Protein AF-Q3LVJ8-F1 (afdb_monomer)

InterPro domains:
  IPR016965 Phosphatase PHOSPHO-type [PF06888] (1-96)
  IPR016965 Phosphatase PHOSPHO-type [PTHR20889] (1-97)
  IPR023214 HAD superfamily [G3DSA:3.40.50.1000] (2-97)

Nearest PDB structures (foldseek):
  6ec3-assembly3_C  TM=4.931E-01  e=9.494E-02  Micromonospora carbonacea
  7ueh-assembly3_C  TM=5.482E-01  e=6.265E-01  Zymomonas mobilis
  5dp1-assembly1_A  TM=6.112E-01  e=2.456E+00  Moorena producens 3L
  8g7w-assembly2_B  TM=4.490E-01  e=2.157E+00  Micromonospora chalcea subsp. izumensis
  3slk-assembly2_B  TM=5.543E-01  e=9.024E+00  Saccharopolyspora spinosa

Foldseek 3Di:
DDPPWFDQPAQPPPDPQAGSGDQVLVVLVVVVVVVVVVPDDEEEDEDQASSSLNNQLNHALRYEYEYAPPGNNNVVCVVPVVSGNYHYHYDHDPPDD

Mean predicted aligned error: 4.73 Å

Structure (mmCIF, N/CA/C/O backbone):
data_AF-Q3LVJ8-F1
#
_entry.id   AF-Q3LVJ8-F1
#
loop_
_atom_site.group_PDB
_atom_site.id
_atom_site.type_symbol
_atom_site.label_atom_id
_atom_site.label_alt_id
_atom_site.label_comp_id
_atom_site.label_asym_id
_atom_site.label_entity_id
_atom_site.label_seq_id
_atom_site.pdbx_PDB_ins_code
_atom_site.Cartn_x
_atom_site.Cartn_y
_atom_site.Cartn_z
_atom_site.occupancy
_atom_site.B_iso_or_equiv
_atom_site.auth_seq_id
_atom_site.auth_comp_id
_atom_site.auth_asym_id
_atom_site.auth_atom_id
_atom_site.pdbx_PDB_model_num
ATOM 1 N N . ARG A 1 1 ? 12.056 25.507 6.594 1.00 70.75 1 ARG A N 1
ATOM 2 C CA . ARG A 1 1 ? 12.583 24.119 6.652 1.00 70.75 1 ARG A CA 1
ATOM 3 C C . ARG A 1 1 ? 11.398 23.188 6.864 1.00 70.75 1 ARG A C 1
ATOM 5 O O . ARG A 1 1 ? 10.660 23.432 7.807 1.00 70.75 1 ARG A O 1
ATOM 12 N N . ILE A 1 2 ? 11.175 22.201 5.993 1.00 70.25 2 ILE A N 1
ATOM 13 C CA . ILE A 1 2 ? 10.087 21.225 6.169 1.00 70.25 2 ILE A CA 1
ATOM 14 C C . ILE A 1 2 ? 10.527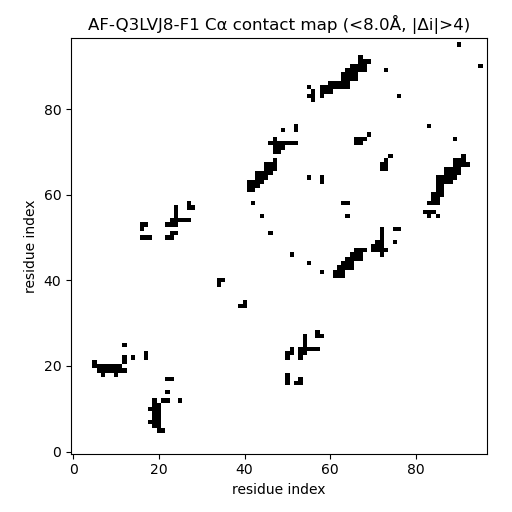 20.241 7.256 1.00 70.25 2 ILE A C 1
ATOM 16 O O . ILE A 1 2 ? 11.628 19.697 7.184 1.00 70.25 2 ILE A 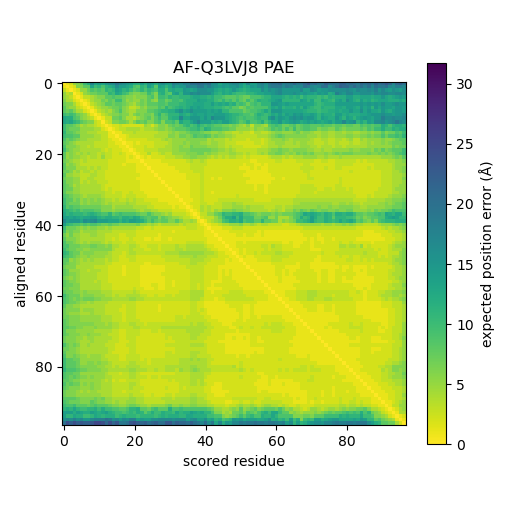O 1
ATOM 20 N N . LEU A 1 3 ? 9.714 20.089 8.298 1.00 72.06 3 LEU A N 1
ATOM 21 C CA . LEU A 1 3 ? 9.952 19.163 9.400 1.00 72.06 3 LEU A CA 1
ATOM 22 C C . LEU A 1 3 ? 8.666 18.388 9.701 1.00 72.06 3 LEU A C 1
ATOM 24 O O . LEU A 1 3 ? 7.594 18.991 9.646 1.00 72.06 3 LEU A O 1
ATOM 28 N N . PRO A 1 4 ? 8.768 17.095 10.055 1.00 72.25 4 PRO A N 1
ATOM 29 C CA . PRO A 1 4 ? 10.000 16.304 10.191 1.00 72.25 4 PRO A CA 1
ATOM 30 C C . PRO A 1 4 ? 10.625 15.910 8.833 1.00 72.25 4 PRO A C 1
ATOM 32 O O . PRO A 1 4 ? 9.913 15.598 7.885 1.00 72.25 4 PRO A O 1
ATOM 35 N N . TYR A 1 5 ? 11.961 15.934 8.745 1.00 72.06 5 TYR A N 1
ATOM 36 C CA . TYR A 1 5 ? 12.742 15.430 7.605 1.00 72.06 5 TYR A CA 1
ATOM 37 C C . TYR A 1 5 ? 13.488 14.174 8.051 1.00 72.06 5 TYR A C 1
ATOM 39 O O . TYR A 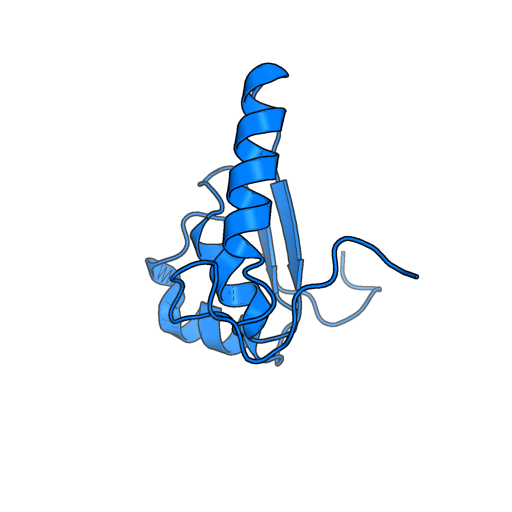1 5 ? 14.165 14.199 9.080 1.00 72.06 5 TYR A O 1
ATOM 47 N N . HIS A 1 6 ? 13.363 13.104 7.276 1.00 74.44 6 HIS A N 1
ATOM 48 C CA . HIS A 1 6 ? 14.111 11.867 7.460 1.00 74.44 6 HIS A CA 1
ATOM 49 C C . HIS A 1 6 ? 15.072 11.724 6.284 1.00 74.44 6 HIS A C 1
ATOM 51 O O . HIS A 1 6 ? 14.640 11.797 5.132 1.00 74.44 6 HIS A O 1
ATOM 57 N N . ASP A 1 7 ? 16.367 11.582 6.566 1.00 77.56 7 ASP A N 1
ATOM 58 C CA . ASP A 1 7 ? 17.358 11.384 5.512 1.00 77.56 7 ASP A CA 1
ATOM 59 C C . ASP A 1 7 ? 17.238 9.983 4.880 1.00 77.56 7 ASP A C 1
ATOM 61 O O . ASP A 1 7 ? 16.590 9.080 5.410 1.00 77.56 7 ASP A O 1
ATOM 65 N N . PHE A 1 8 ? 17.860 9.807 3.715 1.00 77.44 8 PHE A N 1
ATOM 66 C CA . PHE A 1 8 ? 17.800 8.563 2.942 1.00 77.44 8 PHE A CA 1
ATOM 67 C C . PHE A 1 8 ? 18.790 7.483 3.399 1.00 77.44 8 PHE A C 1
ATOM 69 O O . PHE A 1 8 ? 18.803 6.398 2.822 1.00 77.44 8 PHE A O 1
ATOM 76 N N . HIS A 1 9 ? 19.612 7.749 4.413 1.00 79.56 9 HIS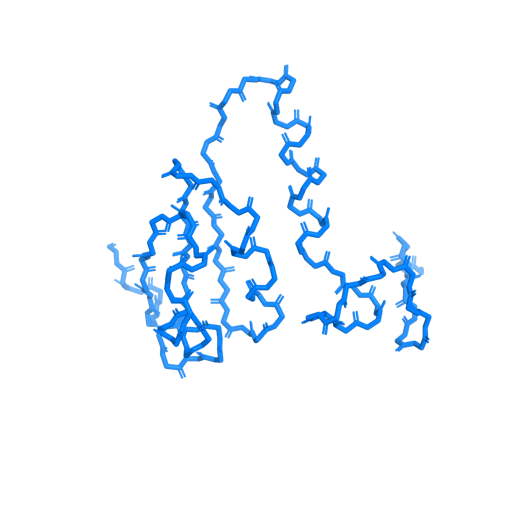 A N 1
ATOM 77 C CA . HIS A 1 9 ? 20.674 6.845 4.865 1.00 79.56 9 HIS A CA 1
ATOM 78 C C . HIS A 1 9 ? 20.382 6.224 6.236 1.00 79.56 9 HIS A C 1
ATOM 80 O O . HIS A 1 9 ? 20.934 5.178 6.576 1.00 79.56 9 HIS A O 1
ATOM 86 N N . THR A 1 10 ? 19.493 6.827 7.019 1.00 77.50 10 THR A N 1
ATOM 87 C CA . THR A 1 10 ? 19.134 6.381 8.360 1.00 77.50 10 THR A CA 1
ATOM 88 C C . THR A 1 10 ? 17.927 5.456 8.317 1.00 77.50 10 THR A C 1
ATOM 90 O O . THR A 1 10 ? 16.779 5.858 8.144 1.00 77.50 10 THR A O 1
ATOM 93 N N . PHE A 1 11 ? 18.182 4.167 8.519 1.00 74.75 11 PHE A N 1
ATOM 94 C CA . PHE A 1 11 ? 17.139 3.148 8.545 1.00 74.75 11 PHE A CA 1
ATOM 95 C C . PHE A 1 11 ? 16.454 3.086 9.916 1.00 74.75 11 PHE A C 1
ATOM 97 O O . PHE A 1 11 ? 16.731 2.226 10.748 1.00 74.75 11 PHE A O 1
ATOM 104 N N . SER A 1 12 ? 15.563 4.040 10.175 1.00 77.50 12 SER A N 1
ATOM 105 C CA . SER A 1 12 ? 14.990 4.258 11.513 1.00 77.50 12 SER A CA 1
ATOM 106 C C . SER A 1 12 ? 13.802 3.352 11.871 1.00 77.50 12 SER A C 1
ATOM 108 O O . SER A 1 12 ? 13.422 3.273 13.038 1.00 77.50 12 SER A O 1
ATOM 110 N N . HIS A 1 13 ? 13.192 2.670 10.895 1.00 82.06 13 HIS A N 1
ATOM 111 C CA . HIS A 1 13 ? 11.895 2.002 11.083 1.00 82.06 13 HIS A CA 1
ATOM 112 C C . HIS A 1 13 ? 11.915 0.467 10.957 1.00 82.06 13 HIS A C 1
ATOM 114 O O . HIS A 1 13 ? 10.863 -0.156 11.109 1.00 82.06 13 HIS A O 1
ATOM 120 N N . GLY A 1 14 ? 13.057 -0.153 10.632 1.00 83.25 14 GLY A N 1
ATOM 121 C CA . GLY A 1 14 ? 13.211 -1.618 10.642 1.00 83.25 14 GLY A CA 1
ATOM 122 C C . GLY A 1 14 ? 12.400 -2.400 9.590 1.00 83.25 14 GLY A C 1
ATOM 123 O O . GLY A 1 14 ? 12.151 -3.583 9.789 1.00 83.25 14 GLY A O 1
ATOM 124 N N . CYS A 1 15 ? 11.945 -1.772 8.496 1.00 88.06 15 CYS A N 1
ATOM 125 C CA . CYS A 1 15 ? 11.090 -2.422 7.485 1.00 88.06 15 CYS A CA 1
ATOM 126 C C . CYS A 1 15 ? 11.879 -2.718 6.212 1.00 88.06 15 CYS A C 1
ATOM 128 O O . CYS A 1 15 ? 12.272 -1.784 5.524 1.00 88.06 15 CYS A O 1
ATOM 130 N N . THR A 1 16 ? 12.039 -3.990 5.859 1.00 88.00 16 THR A N 1
ATOM 131 C CA . THR A 1 16 ? 12.819 -4.437 4.690 1.00 88.00 16 THR A CA 1
ATOM 132 C C . THR A 1 16 ? 12.168 -4.142 3.336 1.00 88.00 16 THR A C 1
ATOM 134 O O . THR A 1 16 ? 12.823 -4.285 2.310 1.00 88.00 16 THR A O 1
ATOM 137 N N . LEU A 1 17 ? 10.895 -3.730 3.318 1.00 87.81 17 LEU A N 1
ATOM 138 C CA . LEU A 1 17 ? 10.137 -3.439 2.093 1.00 87.81 17 LEU A CA 1
ATOM 139 C C . LEU A 1 17 ? 10.166 -1.959 1.687 1.00 87.81 17 LEU A C 1
ATOM 141 O O . LEU A 1 17 ? 9.692 -1.615 0.608 1.00 87.81 17 LEU A O 1
ATOM 145 N N . CYS A 1 18 ? 10.658 -1.077 2.557 1.00 90.00 18 CYS A N 1
ATOM 146 C CA . CYS A 1 18 ? 10.554 0.370 2.387 1.00 90.00 18 CYS A CA 1
ATOM 147 C C . CYS A 1 18 ? 11.934 1.026 2.305 1.00 90.00 18 CYS A C 1
ATOM 149 O O . CYS A 1 18 ? 12.882 0.530 2.919 1.00 90.00 18 CYS A O 1
ATOM 151 N N . PRO A 1 19 ? 12.050 2.167 1.603 1.00 88.50 19 PRO A N 1
ATOM 152 C CA . PRO A 1 19 ? 13.277 2.944 1.613 1.00 88.50 19 PRO A CA 1
ATOM 153 C C . PRO A 1 19 ? 13.551 3.507 3.023 1.00 88.50 19 PRO A C 1
ATOM 155 O O . PRO A 1 19 ? 12.600 3.755 3.768 1.00 88.50 19 PRO A O 1
ATOM 158 N N . PRO A 1 20 ? 14.824 3.756 3.393 1.00 86.44 20 PRO A N 1
ATOM 159 C CA . PRO A 1 20 ? 15.210 4.101 4.768 1.00 86.44 20 PRO A CA 1
ATOM 160 C C . PRO A 1 20 ? 14.494 5.324 5.352 1.00 86.44 20 PRO A C 1
ATOM 162 O O . PRO A 1 20 ? 14.207 5.376 6.549 1.00 86.44 20 PRO A O 1
ATOM 165 N N . ASN A 1 21 ? 14.179 6.293 4.493 1.00 87.25 21 ASN A N 1
ATOM 166 C CA . ASN A 1 21 ? 13.594 7.567 4.883 1.00 87.25 21 ASN A CA 1
ATOM 167 C C . ASN A 1 21 ? 12.122 7.458 5.306 1.00 87.25 21 ASN A C 1
ATOM 169 O O . ASN A 1 21 ? 11.645 8.302 6.066 1.00 87.25 21 ASN A O 1
ATOM 173 N N . MET A 1 22 ? 11.361 6.485 4.789 1.00 88.88 22 MET A N 1
ATOM 174 C CA . MET A 1 22 ? 9.920 6.440 5.033 1.00 88.88 22 MET A CA 1
ATOM 175 C C . MET A 1 22 ? 9.313 5.055 4.831 1.00 88.88 22 MET A C 1
ATOM 177 O O . MET A 1 22 ? 9.342 4.485 3.744 1.00 88.88 22 MET A O 1
ATOM 181 N N . CYS A 1 23 ? 8.595 4.592 5.856 1.00 92.75 23 CYS A N 1
ATOM 182 C CA . CYS A 1 23 ? 7.720 3.432 5.764 1.00 92.75 23 CYS A CA 1
ATOM 183 C C . CYS A 1 23 ? 6.252 3.861 5.816 1.00 92.75 23 CYS A C 1
ATOM 185 O O . CYS A 1 23 ? 5.701 4.106 6.894 1.00 92.75 23 CYS A O 1
ATOM 187 N N . LYS A 1 24 ? 5.596 3.897 4.651 1.00 94.06 24 LYS A N 1
ATOM 188 C CA . LYS A 1 24 ? 4.163 4.215 4.544 1.00 94.06 24 LYS A CA 1
ATOM 189 C C . LYS A 1 24 ? 3.288 3.222 5.321 1.00 94.06 24 LYS A C 1
ATOM 191 O O . LYS A 1 24 ? 2.299 3.626 5.923 1.00 94.06 24 LYS A O 1
ATOM 196 N N . GLY A 1 25 ? 3.704 1.956 5.440 1.00 95.19 25 GLY A N 1
ATOM 197 C CA . GLY A 1 25 ? 3.013 0.974 6.285 1.00 95.19 25 GLY A CA 1
ATOM 198 C C . GLY A 1 25 ? 2.983 1.353 7.769 1.00 95.19 25 GLY A C 1
ATOM 199 O O . GLY A 1 25 ? 1.945 1.231 8.412 1.00 95.19 25 GLY A O 1
ATOM 200 N N . LYS A 1 26 ? 4.078 1.906 8.313 1.00 93.56 26 LYS A N 1
ATOM 201 C CA . LYS A 1 26 ? 4.095 2.427 9.693 1.00 93.56 26 LYS A CA 1
ATOM 202 C C . LYS A 1 26 ? 3.208 3.656 9.866 1.00 93.56 26 LYS A C 1
ATOM 204 O O . LYS A 1 26 ? 2.666 3.863 10.948 1.00 93.56 26 LYS A O 1
ATOM 209 N N . ILE A 1 27 ? 3.056 4.466 8.822 1.00 93.69 27 ILE A N 1
ATOM 210 C CA . ILE A 1 27 ? 2.133 5.605 8.831 1.00 93.69 27 ILE A CA 1
ATOM 211 C C . ILE A 1 27 ? 0.685 5.100 8.894 1.00 93.69 27 ILE A C 1
ATOM 213 O O . ILE A 1 27 ? -0.071 5.576 9.736 1.00 93.69 27 ILE A O 1
ATOM 217 N N . ILE A 1 28 ? 0.324 4.086 8.099 1.00 95.56 28 ILE A N 1
ATOM 218 C CA . ILE A 1 28 ? -1.011 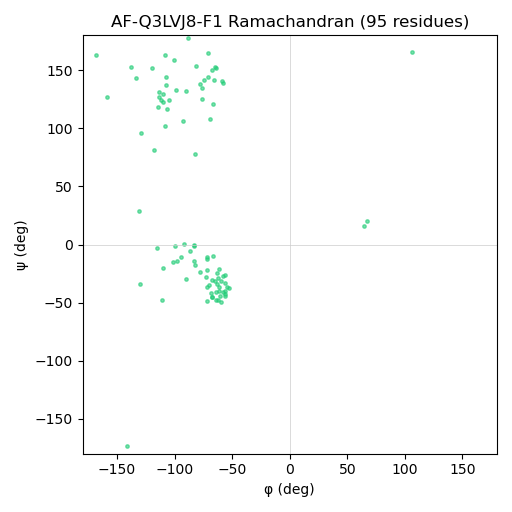3.467 8.144 1.00 95.56 28 ILE A CA 1
ATOM 219 C C . ILE A 1 28 ? -1.316 2.860 9.516 1.00 95.56 28 ILE A C 1
ATOM 221 O O . ILE A 1 28 ? -2.380 3.140 10.059 1.00 95.56 28 ILE A O 1
ATOM 225 N N . GLU A 1 29 ? -0.374 2.136 10.131 1.00 94.88 29 GLU A N 1
ATOM 226 C CA . GLU A 1 29 ? -0.546 1.603 11.496 1.00 94.88 29 GLU A CA 1
ATOM 227 C C . GLU A 1 29 ? -0.857 2.724 12.514 1.00 94.88 29 GLU A C 1
ATOM 229 O O . GLU A 1 29 ? -1.720 2.571 13.381 1.00 94.88 29 GLU A O 1
ATOM 234 N N . ARG A 1 30 ? -0.199 3.889 12.397 1.00 94.44 30 ARG A N 1
ATOM 235 C CA . ARG A 1 30 ? -0.469 5.056 13.260 1.00 94.44 30 ARG A CA 1
ATOM 236 C C . ARG A 1 30 ? -1.848 5.661 13.000 1.00 94.44 30 ARG A C 1
ATOM 238 O O . ARG A 1 30 ? -2.536 6.013 13.953 1.00 94.44 30 ARG A O 1
ATOM 245 N N . ILE A 1 31 ? -2.254 5.774 11.734 1.00 94.12 31 ILE A N 1
ATOM 246 C CA . ILE A 1 31 ? -3.586 6.270 11.361 1.00 94.12 31 ILE A CA 1
ATOM 247 C C . ILE A 1 31 ? -4.661 5.333 11.919 1.00 94.12 31 ILE A C 1
ATOM 249 O O . ILE A 1 31 ? -5.574 5.798 12.593 1.00 94.12 31 ILE A O 1
ATOM 253 N N . GLN A 1 32 ? -4.516 4.019 11.730 1.00 94.19 32 GLN A N 1
ATOM 254 C CA . GLN A 1 32 ? -5.425 3.009 12.278 1.00 94.19 32 GLN A CA 1
ATOM 255 C C . GLN A 1 32 ? -5.554 3.117 13.805 1.00 94.19 32 GLN A C 1
ATOM 257 O O . GLN A 1 32 ? -6.667 3.067 14.325 1.00 94.19 32 GLN A O 1
ATOM 262 N N . ALA A 1 33 ? -4.447 3.327 14.526 1.00 93.06 33 ALA A N 1
ATOM 263 C CA . ALA A 1 33 ? -4.466 3.510 15.979 1.00 93.06 33 ALA A CA 1
ATOM 264 C C . ALA A 1 33 ? -5.237 4.769 16.421 1.00 93.06 33 ALA A C 1
ATOM 266 O O . ALA A 1 33 ? -5.877 4.763 17.474 1.00 93.06 33 ALA A O 1
ATOM 267 N N . THR A 1 34 ? -5.197 5.840 15.624 1.00 92.75 34 THR A N 1
ATOM 268 C CA . THR A 1 34 ? -6.006 7.045 15.856 1.00 92.75 34 THR A CA 1
ATOM 269 C C . THR A 1 34 ? -7.478 6.780 15.554 1.00 92.75 34 THR A C 1
ATOM 271 O O . THR A 1 34 ? -8.323 7.043 16.406 1.00 92.75 34 THR A O 1
ATOM 274 N N . LEU A 1 35 ? -7.789 6.189 14.395 1.00 91.44 35 LEU A N 1
ATOM 275 C CA . LEU A 1 35 ? -9.167 5.893 13.991 1.00 91.44 35 LEU A CA 1
ATOM 276 C C . LEU A 1 35 ? -9.851 4.935 14.970 1.00 91.44 35 LEU A C 1
ATOM 278 O O . LEU A 1 35 ? -11.012 5.137 15.298 1.00 91.44 35 LEU A O 1
ATOM 282 N N . ALA A 1 36 ? -9.127 3.958 15.526 1.00 88.88 36 ALA A N 1
ATOM 283 C CA . ALA A 1 36 ? -9.664 3.026 16.516 1.00 88.88 36 ALA A CA 1
ATOM 284 C C . ALA A 1 36 ? -10.269 3.718 17.755 1.00 88.88 36 ALA A C 1
ATOM 286 O O . ALA A 1 36 ? -11.176 3.162 18.372 1.00 88.88 36 ALA A O 1
ATOM 287 N N . LYS A 1 37 ? -9.814 4.931 18.103 1.00 90.75 37 LYS A N 1
ATOM 288 C CA . LYS A 1 37 ? -10.373 5.735 19.206 1.00 90.75 37 LYS A CA 1
ATOM 289 C C . LYS A 1 37 ? -11.689 6.427 18.838 1.00 90.75 37 LYS A C 1
ATOM 291 O O . LYS A 1 37 ? -12.473 6.742 19.724 1.00 90.75 37 LYS A O 1
ATOM 296 N N . GLU A 1 38 ? -11.922 6.657 17.550 1.00 87.75 38 GLU A N 1
ATOM 297 C CA . GLU A 1 38 ? -13.096 7.347 16.998 1.00 87.75 38 GLU A CA 1
ATOM 298 C C . GLU A 1 38 ? -14.158 6.375 16.450 1.00 87.75 38 GLU A C 1
ATOM 300 O O . GLU A 1 38 ? -15.205 6.806 15.968 1.00 87.75 38 GLU A O 1
ATOM 305 N N . GLY A 1 39 ? -13.890 5.067 16.510 1.00 84.94 39 GLY A N 1
ATOM 306 C CA . GLY A 1 39 ? -14.732 4.007 15.958 1.00 84.94 39 GLY A CA 1
ATOM 307 C C . GLY A 1 39 ? -14.157 3.380 14.683 1.00 84.94 39 GLY A C 1
ATOM 308 O O . GLY A 1 39 ? -13.227 3.887 14.060 1.00 84.94 39 GLY A O 1
ATOM 309 N N . LYS A 1 40 ? -14.702 2.226 14.277 1.00 79.56 40 LYS A N 1
ATOM 310 C CA . LYS A 1 40 ? -14.226 1.516 13.080 1.00 79.56 40 LYS A CA 1
ATOM 311 C C . LYS A 1 40 ? -14.590 2.305 11.818 1.00 79.56 40 LYS A C 1
ATOM 313 O O . LYS A 1 40 ? -15.753 2.341 11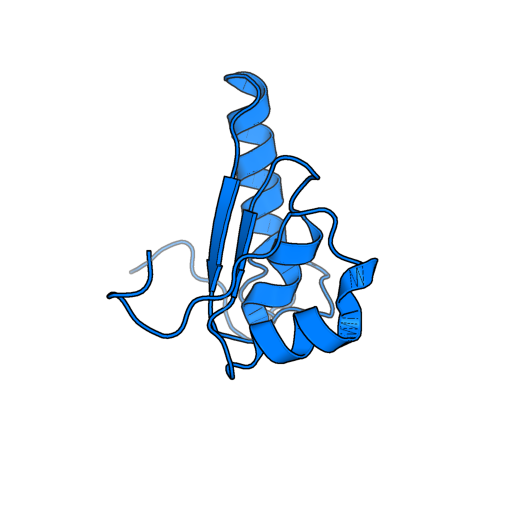.428 1.00 79.56 40 LYS A O 1
ATOM 318 N N . LYS A 1 41 ? -13.585 2.902 11.176 1.00 90.88 41 LYS A N 1
ATOM 319 C CA . LYS A 1 41 ? -13.678 3.546 9.858 1.00 90.88 41 LYS A CA 1
ATOM 320 C C . LYS A 1 41 ? -12.962 2.681 8.820 1.00 90.88 41 LYS A C 1
ATOM 322 O O . LYS A 1 41 ? -11.945 2.070 9.138 1.00 90.88 41 LYS A O 1
ATOM 327 N N . ARG A 1 42 ? -13.500 2.640 7.601 1.00 94.00 42 ARG A N 1
ATOM 328 C CA . ARG A 1 42 ? -12.870 1.998 6.439 1.00 94.00 42 ARG A CA 1
ATOM 329 C C . ARG A 1 42 ? -11.744 2.882 5.911 1.00 94.00 42 ARG A C 1
ATOM 331 O O . ARG A 1 42 ? -11.940 4.086 5.754 1.00 94.00 42 ARG A O 1
ATOM 338 N N . ILE A 1 43 ? -10.598 2.285 5.608 1.00 96.12 43 ILE A N 1
ATOM 339 C CA . ILE A 1 43 ? -9.487 2.943 4.919 1.00 96.12 43 ILE A CA 1
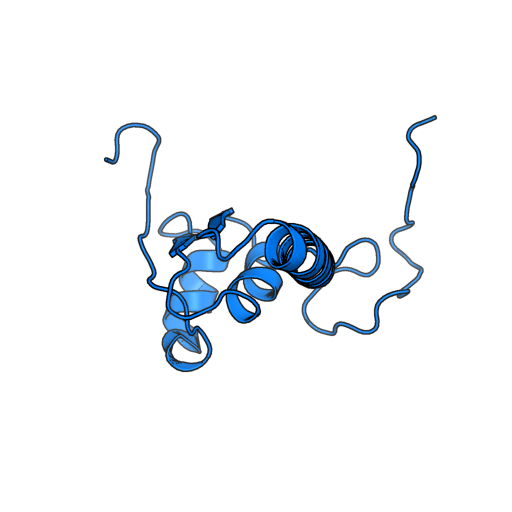ATOM 340 C C . ILE A 1 43 ? -9.535 2.570 3.439 1.00 96.12 43 ILE A C 1
ATOM 342 O O . ILE A 1 43 ? -9.675 1.402 3.089 1.00 96.12 43 ILE A O 1
ATOM 346 N N . ILE A 1 44 ? -9.396 3.575 2.577 1.00 96.81 44 ILE A N 1
ATOM 347 C CA . ILE A 1 44 ? -9.195 3.399 1.138 1.00 96.81 44 ILE A CA 1
ATOM 348 C C . ILE A 1 44 ? -7.802 3.934 0.823 1.00 96.81 44 ILE A C 1
ATOM 350 O O . ILE A 1 44 ? -7.515 5.106 1.073 1.00 96.81 44 ILE A O 1
ATOM 354 N N . TYR A 1 45 ? -6.922 3.067 0.333 1.00 97.44 45 TYR A N 1
ATOM 355 C CA . TYR A 1 45 ? -5.547 3.410 -0.005 1.00 97.44 45 TYR A CA 1
ATOM 356 C C . TYR A 1 45 ? -5.358 3.392 -1.518 1.00 97.44 45 TYR A C 1
ATOM 358 O O . TYR A 1 45 ? -5.547 2.352 -2.140 1.00 97.44 45 TYR A O 1
ATOM 366 N N . LEU A 1 46 ? -4.928 4.512 -2.096 1.00 96.62 46 LEU A N 1
ATOM 367 C CA . LEU A 1 46 ? -4.599 4.627 -3.516 1.00 96.62 46 LEU A CA 1
ATOM 368 C C . LEU A 1 46 ? -3.080 4.717 -3.685 1.00 96.62 46 LEU A C 1
ATOM 370 O O . LEU A 1 46 ? -2.415 5.439 -2.940 1.00 96.62 46 LEU A O 1
ATOM 374 N N . GLY A 1 47 ? -2.527 4.009 -4.668 1.00 95.12 47 GLY A N 1
ATOM 375 C CA . GLY A 1 47 ? -1.098 4.090 -4.966 1.00 95.12 47 GLY A CA 1
ATOM 376 C C . GLY A 1 47 ? -0.710 3.426 -6.280 1.00 95.12 47 GLY A C 1
ATOM 377 O O . GLY A 1 47 ? -1.457 2.621 -6.829 1.00 95.12 47 GLY A O 1
ATOM 378 N N . ASP A 1 48 ? 0.478 3.759 -6.764 1.00 95.81 48 ASP A N 1
ATOM 379 C CA . ASP A 1 48 ? 1.056 3.287 -8.024 1.00 95.81 48 ASP A CA 1
ATOM 380 C C . ASP A 1 48 ? 2.493 2.752 -7.835 1.00 95.81 48 ASP A C 1
ATOM 382 O O . ASP A 1 48 ? 2.903 1.778 -8.469 1.00 95.81 48 ASP A O 1
ATOM 386 N N . GLY A 1 49 ? 3.266 3.334 -6.917 1.00 95.38 49 GLY A N 1
ATOM 387 C CA . GLY A 1 49 ? 4.673 3.003 -6.707 1.00 95.38 49 GLY A CA 1
ATOM 388 C C . GLY A 1 49 ? 4.917 1.762 -5.844 1.00 95.38 49 GLY A C 1
ATOM 389 O O . GLY A 1 49 ? 4.166 1.440 -4.932 1.00 95.38 49 GLY A O 1
ATOM 390 N N . GLY A 1 50 ? 6.059 1.091 -6.032 1.00 94.12 50 GLY A N 1
ATOM 391 C CA . GLY A 1 50 ? 6.398 -0.122 -5.265 1.00 94.12 50 GLY A CA 1
ATOM 392 C C . GLY A 1 50 ? 6.432 0.077 -3.738 1.00 94.12 50 GLY A C 1
ATOM 393 O O . GLY A 1 50 ? 6.129 -0.844 -2.981 1.00 94.12 50 GLY A O 1
ATOM 394 N N . GLY A 1 51 ? 6.710 1.299 -3.266 1.00 93.81 51 GLY A N 1
ATOM 395 C CA . GLY A 1 51 ? 6.645 1.657 -1.842 1.00 93.81 51 GLY A CA 1
ATOM 396 C C . GLY A 1 51 ? 5.231 1.634 -1.238 1.00 93.81 51 GLY A C 1
ATOM 397 O O . GLY A 1 51 ? 5.091 1.720 -0.017 1.00 93.81 51 GLY A O 1
ATOM 398 N N . ASP A 1 52 ? 4.195 1.507 -2.068 1.00 96.56 52 ASP A N 1
ATOM 399 C CA . ASP A 1 52 ? 2.791 1.384 -1.666 1.00 96.56 52 ASP A CA 1
ATOM 400 C C . ASP A 1 52 ? 2.372 -0.068 -1.384 1.00 96.56 52 ASP A C 1
ATOM 402 O O . ASP A 1 52 ? 1.303 -0.315 -0.829 1.00 96.56 52 ASP A O 1
ATOM 406 N N . PHE A 1 53 ? 3.248 -1.041 -1.642 1.00 96.94 53 PHE A N 1
ATOM 407 C CA . PHE A 1 53 ? 2.992 -2.434 -1.276 1.00 96.94 53 PHE A CA 1
ATOM 408 C C . PHE A 1 53 ? 3.088 -2.677 0.239 1.00 96.94 53 PHE A C 1
ATOM 410 O O . PHE A 1 53 ? 2.323 -3.438 0.821 1.00 96.94 53 PHE A O 1
ATOM 417 N N . CYS A 1 54 ? 4.008 -2.006 0.936 1.00 96.56 54 CYS A N 1
ATOM 418 C CA . CYS A 1 54 ? 4.107 -2.143 2.390 1.00 96.56 54 CYS A CA 1
ATOM 419 C C . CYS A 1 54 ? 2.816 -1.736 3.133 1.00 96.56 54 CYS A C 1
ATOM 421 O O . CYS A 1 54 ? 2.371 -2.510 3.985 1.00 96.56 54 CYS A O 1
ATOM 423 N N . PRO A 1 55 ? 2.197 -0.567 2.863 1.00 97.00 55 PRO A N 1
ATOM 424 C CA . PRO A 1 55 ? 0.927 -0.213 3.489 1.00 97.00 55 PRO A CA 1
ATOM 425 C C . PRO A 1 55 ? -0.231 -1.131 3.090 1.00 97.00 55 PRO A C 1
ATOM 427 O O . PRO A 1 55 ? -1.070 -1.387 3.949 1.00 97.00 55 PRO A O 1
ATOM 430 N N . SER A 1 56 ? -0.259 -1.703 1.879 1.00 97.25 56 SER A N 1
ATOM 431 C CA . SER A 1 56 ? -1.339 -2.624 1.487 1.00 97.25 56 SER A CA 1
ATOM 432 C C . SER A 1 56 ? -1.396 -3.889 2.355 1.00 97.25 56 SER A C 1
ATOM 434 O O . SER A 1 56 ? -2.474 -4.424 2.595 1.00 97.25 56 SER A O 1
ATOM 436 N N . LEU A 1 57 ? -0.255 -4.335 2.899 1.00 97.00 57 LEU A N 1
ATOM 437 C CA . LEU A 1 57 ? -0.177 -5.455 3.852 1.00 97.00 57 LEU A CA 1
ATOM 438 C C . LEU A 1 57 ? -0.723 -5.119 5.251 1.00 97.00 57 LEU A C 1
ATOM 440 O O . LEU A 1 57 ? -0.862 -6.008 6.090 1.00 97.00 57 LEU A O 1
ATOM 444 N N . LYS A 1 58 ? -0.967 -3.837 5.545 1.00 96.69 58 LYS A N 1
ATOM 445 C CA . LYS A 1 58 ? -1.464 -3.356 6.847 1.00 96.69 58 LYS A CA 1
ATOM 446 C C . LYS A 1 58 ? -2.968 -3.123 6.863 1.00 96.69 58 LYS A C 1
ATOM 448 O O . LYS A 1 58 ? -3.544 -2.964 7.937 1.00 96.69 58 LYS A O 1
ATOM 453 N N . LEU A 1 59 ? -3.592 -3.093 5.691 1.00 97.00 59 LEU A N 1
ATOM 454 C CA . LEU A 1 59 ? -5.028 -2.912 5.540 1.00 97.00 59 LEU A CA 1
ATOM 455 C C . LEU A 1 59 ? -5.787 -4.165 6.004 1.00 97.00 59 LEU A C 1
ATOM 457 O O . LEU A 1 59 ? -5.313 -5.294 5.847 1.00 97.00 59 LEU A O 1
ATOM 461 N N . GLY A 1 60 ? -6.950 -3.957 6.615 1.00 95.62 60 GLY A N 1
ATOM 462 C CA . GLY A 1 60 ? -7.836 -5.018 7.087 1.00 95.62 60 GLY A CA 1
ATOM 463 C C . GLY A 1 60 ? -8.829 -5.494 6.024 1.00 95.62 60 GLY A C 1
ATOM 464 O O . GLY A 1 60 ? -8.910 -4.949 4.934 1.00 95.62 60 GLY A O 1
ATOM 465 N N . GLU A 1 61 ? -9.638 -6.496 6.372 1.00 95.44 61 GLU A N 1
ATOM 466 C CA . GLU A 1 61 ? -10.655 -7.093 5.478 1.00 95.44 61 GLU A CA 1
ATOM 467 C C . GLU A 1 61 ? -11.756 -6.119 5.048 1.00 95.44 61 GLU A C 1
ATOM 469 O O . GLU A 1 61 ? -12.370 -6.293 4.005 1.00 95.44 61 GLU A O 1
ATOM 474 N N . ASN A 1 62 ? -12.002 -5.080 5.848 1.00 94.50 62 ASN A N 1
ATOM 475 C CA . ASN A 1 62 ? -13.001 -4.058 5.542 1.00 94.50 62 ASN A CA 1
ATOM 476 C C . ASN A 1 62 ? -12.421 -2.859 4.782 1.00 94.50 62 ASN A C 1
ATOM 478 O O . ASN A 1 62 ? -13.171 -1.917 4.535 1.00 94.50 62 ASN A O 1
ATOM 482 N N . ASP A 1 63 ? -11.122 -2.864 4.479 1.00 97.19 63 ASP A N 1
ATOM 483 C CA . ASP A 1 63 ? -10.400 -1.776 3.819 1.00 97.19 63 ASP A CA 1
ATOM 484 C C . ASP A 1 63 ? -10.203 -2.071 2.330 1.00 97.19 63 ASP A C 1
ATOM 486 O O . ASP A 1 63 ? -10.220 -3.231 1.912 1.00 97.19 63 ASP A O 1
ATOM 490 N N . TYR A 1 64 ? -9.968 -1.018 1.543 1.00 97.69 64 TYR A N 1
ATOM 491 C CA . TYR A 1 64 ? -9.743 -1.097 0.100 1.00 97.69 64 TYR A CA 1
ATOM 492 C C . TYR A 1 64 ? -8.322 -0.684 -0.263 1.00 97.69 64 TYR A C 1
ATOM 494 O O . TYR A 1 64 ? -7.835 0.370 0.151 1.00 97.69 64 TYR A O 1
ATOM 502 N N . MET A 1 65 ? -7.671 -1.513 -1.073 1.00 97.62 65 MET A N 1
ATOM 503 C CA . MET A 1 65 ? -6.435 -1.185 -1.765 1.00 97.62 65 MET A CA 1
ATOM 504 C C . MET A 1 65 ? -6.753 -0.921 -3.232 1.00 97.62 65 MET A C 1
ATOM 506 O O . MET A 1 65 ? -7.298 -1.782 -3.915 1.00 97.62 65 MET A O 1
ATOM 510 N N . MET A 1 66 ? -6.380 0.249 -3.729 1.00 97.56 66 MET A N 1
ATOM 511 C CA . MET A 1 66 ? -6.648 0.673 -5.097 1.00 97.56 66 MET A CA 1
ATOM 512 C C . MET A 1 66 ? -5.335 0.905 -5.847 1.00 97.56 66 MET A C 1
ATOM 514 O O . MET A 1 66 ? -4.837 2.037 -5.909 1.00 97.56 66 MET A O 1
ATOM 518 N N . PRO A 1 67 ? -4.705 -0.173 -6.346 1.00 97.62 67 PRO A N 1
ATOM 519 C CA . PRO A 1 67 ? -3.451 -0.069 -7.065 1.00 97.62 67 PRO A CA 1
ATOM 520 C C . PRO A 1 67 ? -3.684 0.414 -8.491 1.00 97.62 67 PRO A C 1
ATOM 522 O O . PRO A 1 67 ? -4.584 -0.072 -9.177 1.00 97.62 67 PRO A O 1
ATOM 525 N N . ARG A 1 68 ? -2.835 1.323 -8.966 1.00 97.12 68 ARG A N 1
ATOM 526 C CA . ARG A 1 68 ? -2.868 1.714 -10.370 1.00 97.12 68 ARG A CA 1
ATOM 527 C C . ARG A 1 68 ? -2.451 0.532 -11.242 1.00 97.12 68 ARG A C 1
ATOM 529 O O . ARG A 1 68 ? -1.354 0.001 -11.072 1.00 97.12 68 ARG A O 1
ATOM 536 N N . LYS A 1 69 ? -3.327 0.113 -12.146 1.00 96.38 69 LYS A N 1
ATOM 537 C CA . LYS A 1 69 ? -3.128 -1.010 -13.058 1.00 96.38 69 LYS A CA 1
ATOM 538 C C . LYS A 1 69 ? -1.885 -0.795 -13.915 1.00 96.38 69 LYS A C 1
ATOM 540 O O . LYS A 1 69 ? -1.644 0.320 -14.361 1.00 96.38 69 LYS A O 1
ATOM 545 N N . ASP A 1 70 ? -1.112 -1.858 -14.125 1.00 96.12 70 ASP A N 1
ATOM 546 C CA . ASP A 1 70 ? 0.143 -1.856 -14.894 1.00 96.12 70 ASP A CA 1
ATOM 547 C C . ASP A 1 70 ? 1.278 -0.994 -14.287 1.00 96.12 70 ASP A C 1
ATOM 549 O O . ASP A 1 70 ? 2.279 -0.708 -14.945 1.00 96.12 70 ASP A O 1
ATOM 553 N N . PHE A 1 71 ? 1.162 -0.604 -13.009 1.00 96.62 71 PHE A N 1
ATOM 554 C CA . PHE A 1 71 ? 2.223 0.062 -12.239 1.00 96.62 71 PHE A CA 1
ATOM 555 C C . PHE A 1 71 ? 2.826 -0.868 -11.168 1.00 96.62 71 PHE A C 1
ATOM 557 O O . PHE A 1 71 ? 2.220 -1.881 -10.803 1.00 96.62 71 PHE A O 1
ATOM 564 N N . PRO A 1 72 ? 4.015 -0.543 -10.611 1.00 97.19 72 PRO A N 1
ATOM 565 C CA . PRO A 1 72 ? 4.762 -1.461 -9.749 1.00 97.19 72 PRO A CA 1
ATOM 566 C C . PRO A 1 72 ? 3.987 -2.056 -8.566 1.00 97.19 72 PRO A C 1
ATOM 568 O O . PRO A 1 72 ? 4.202 -3.217 -8.220 1.00 97.19 72 PRO A O 1
ATOM 571 N N . VAL A 1 73 ? 3.098 -1.294 -7.919 1.00 97.19 73 VAL A N 1
ATOM 572 C CA . VAL A 1 73 ? 2.306 -1.836 -6.801 1.00 97.19 73 VAL A CA 1
ATOM 573 C C . VAL A 1 73 ? 1.269 -2.861 -7.260 1.00 97.19 73 VAL A C 1
ATOM 575 O O . VAL A 1 73 ? 1.045 -3.841 -6.551 1.00 97.19 73 VAL A O 1
ATOM 578 N N . TRP A 1 74 ? 0.670 -2.679 -8.439 1.00 97.88 74 TRP A N 1
ATOM 579 C CA . TRP A 1 74 ? -0.293 -3.624 -9.003 1.00 97.88 74 TRP A CA 1
ATOM 580 C C . TRP A 1 74 ? 0.378 -4.966 -9.290 1.00 97.88 74 TRP A C 1
ATOM 582 O O . TRP A 1 74 ? -0.080 -5.990 -8.786 1.00 97.88 74 TRP A O 1
ATOM 592 N N . ASP A 1 75 ? 1.545 -4.950 -9.940 1.00 97.50 75 ASP A N 1
ATOM 593 C CA . ASP A 1 75 ? 2.344 -6.157 -10.185 1.00 97.50 75 ASP A CA 1
ATOM 594 C C . ASP A 1 75 ? 2.688 -6.907 -8.889 1.00 97.50 75 ASP A C 1
ATOM 596 O O . ASP A 1 75 ? 2.600 -8.139 -8.816 1.00 97.50 75 ASP A O 1
ATOM 600 N N . LEU A 1 76 ? 3.105 -6.172 -7.851 1.00 97.25 76 LEU A N 1
ATOM 601 C CA . LEU A 1 76 ? 3.433 -6.745 -6.545 1.00 97.25 76 LEU A CA 1
ATOM 602 C C . LEU A 1 76 ? 2.209 -7.378 -5.880 1.00 97.25 76 LEU A C 1
ATOM 604 O O . LEU A 1 76 ? 2.326 -8.463 -5.305 1.00 97.25 76 LEU A O 1
ATOM 608 N N . ILE A 1 77 ? 1.044 -6.739 -5.981 1.00 97.19 77 ILE A N 1
ATOM 609 C CA . ILE A 1 77 ? -0.214 -7.258 -5.440 1.00 97.19 77 ILE A CA 1
ATOM 610 C C . ILE A 1 77 ? -0.665 -8.501 -6.198 1.00 97.19 77 ILE A C 1
ATOM 612 O O . ILE A 1 77 ? -0.995 -9.493 -5.553 1.00 97.19 77 ILE A O 1
ATOM 616 N N . CYS A 1 78 ? -0.625 -8.502 -7.531 1.00 96.81 78 CYS A N 1
ATOM 617 C CA . CYS A 1 78 ? -0.990 -9.668 -8.335 1.00 96.81 78 CYS A CA 1
ATOM 618 C C . CYS A 1 78 ? -0.136 -10.894 -7.978 1.00 96.81 78 CYS A C 1
ATOM 620 O O . CYS A 1 78 ? -0.664 -11.994 -7.831 1.00 96.81 78 CYS A O 1
ATOM 622 N N . LYS A 1 79 ? 1.172 -10.706 -7.756 1.00 97.25 79 LYS A N 1
ATOM 623 C CA . LYS A 1 79 ? 2.099 -11.786 -7.364 1.00 97.25 79 LYS A CA 1
ATOM 624 C C . LYS A 1 79 ? 1.915 -12.273 -5.922 1.00 97.25 79 LYS A C 1
ATOM 626 O O . LYS A 1 79 ? 2.334 -13.381 -5.598 1.00 97.25 79 LYS A O 1
ATOM 631 N N . ASN A 1 80 ? 1.327 -11.455 -5.049 1.00 97.06 80 ASN A N 1
ATOM 632 C CA . ASN A 1 80 ? 1.269 -11.702 -3.606 1.00 97.06 80 ASN A CA 1
ATOM 633 C C . ASN A 1 80 ? -0.142 -11.531 -3.025 1.00 97.06 80 ASN A C 1
ATOM 635 O O . ASN A 1 80 ? -0.289 -11.166 -1.856 1.00 97.06 80 ASN A O 1
ATOM 639 N N . ARG A 1 81 ? -1.189 -11.773 -3.823 1.00 95.56 81 ARG A N 1
ATOM 640 C CA . ARG A 1 81 ? -2.580 -11.441 -3.475 1.00 95.56 81 ARG A CA 1
ATOM 641 C C . ARG A 1 81 ? -3.022 -12.044 -2.142 1.00 95.56 81 ARG A C 1
ATOM 643 O O . ARG A 1 81 ? -3.709 -11.378 -1.379 1.00 95.56 81 ARG A O 1
ATOM 650 N N . GLN A 1 82 ? -2.564 -13.256 -1.844 1.00 95.9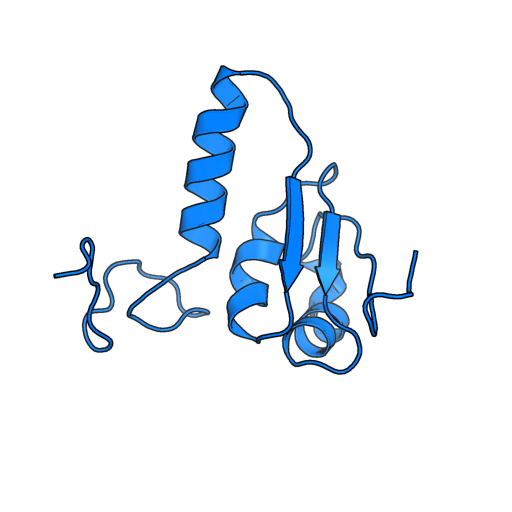4 82 GLN A N 1
ATOM 651 C CA . GLN A 1 82 ? -2.818 -14.000 -0.610 1.00 95.94 82 GLN A CA 1
ATOM 652 C C . GLN A 1 82 ? -2.294 -13.323 0.667 1.00 95.94 82 GLN A C 1
ATOM 654 O O . GLN A 1 82 ? -2.744 -13.659 1.758 1.00 95.94 82 GLN A O 1
ATOM 659 N N . LEU A 1 83 ? -1.329 -12.402 0.557 1.00 96.31 83 LEU A N 1
ATOM 660 C CA . LEU A 1 83 ? -0.803 -11.659 1.706 1.00 96.31 83 LEU A CA 1
ATOM 661 C C . LEU A 1 83 ? -1.686 -10.460 2.074 1.00 96.31 83 LEU A C 1
ATOM 663 O O . LEU A 1 83 ? -1.557 -9.918 3.172 1.00 96.31 83 LEU A O 1
ATOM 667 N N . LEU A 1 84 ? -2.554 -10.022 1.159 1.00 96.75 84 LEU A N 1
ATOM 668 C CA . LEU A 1 84 ? -3.443 -8.891 1.371 1.00 96.75 84 LEU A CA 1
ATOM 669 C C . LEU A 1 84 ? -4.762 -9.372 1.964 1.00 96.75 84 LEU A C 1
ATOM 671 O O . LEU A 1 84 ? -5.397 -10.284 1.443 1.00 96.75 84 LEU A O 1
ATOM 675 N N . ARG A 1 85 ? -5.198 -8.689 3.020 1.00 97.31 85 ARG A N 1
ATOM 676 C CA . ARG A 1 85 ? -6.530 -8.885 3.605 1.00 97.31 85 ARG A CA 1
ATOM 677 C C . ARG A 1 85 ? -7.580 -7.976 2.975 1.00 97.31 85 ARG A C 1
ATOM 679 O O . ARG A 1 85 ? -8.740 -8.354 2.919 1.00 97.31 85 ARG A O 1
ATOM 686 N N . ALA A 1 86 ? -7.164 -6.801 2.511 1.00 97.69 86 ALA A N 1
ATOM 687 C CA . ALA A 1 86 ? -8.033 -5.818 1.881 1.00 97.69 86 ALA A CA 1
ATOM 688 C C . ALA A 1 86 ? -8.590 -6.282 0.530 1.00 97.69 86 ALA A C 1
ATOM 690 O O . ALA A 1 86 ? -7.933 -7.004 -0.239 1.00 97.69 86 ALA A O 1
ATOM 691 N N . GLU A 1 87 ? -9.787 -5.792 0.217 1.00 97.69 87 GLU A N 1
ATOM 692 C CA . GLU A 1 87 ? -10.344 -5.874 -1.130 1.00 97.69 87 GLU A CA 1
ATOM 693 C C . GLU A 1 87 ? -9.493 -5.013 -2.075 1.00 97.69 87 GLU A C 1
ATOM 695 O O . GLU A 1 87 ? -8.972 -3.968 -1.678 1.00 97.69 87 GLU A O 1
ATOM 700 N N . VAL A 1 88 ? -9.274 -5.491 -3.302 1.00 97.38 88 VAL A N 1
ATOM 701 C CA . VAL A 1 88 ? -8.431 -4.802 -4.287 1.00 97.38 88 VAL A CA 1
ATOM 702 C C . VAL A 1 88 ? -9.309 -4.343 -5.433 1.00 97.38 88 VAL A C 1
ATOM 704 O O . VAL A 1 88 ? -10.018 -5.167 -6.004 1.00 97.38 88 VAL A O 1
ATOM 707 N N . HIS A 1 89 ? -9.222 -3.053 -5.751 1.00 96.25 89 HIS A N 1
ATOM 708 C CA . HIS A 1 89 ? -9.917 -2.420 -6.868 1.00 96.25 89 HIS A CA 1
ATOM 709 C C . HIS A 1 89 ? -8.905 -1.633 -7.697 1.00 96.25 89 HIS A C 1
ATOM 711 O O . HIS A 1 89 ? -8.532 -0.516 -7.340 1.00 96.25 89 HIS A O 1
ATOM 717 N N . GLU A 1 90 ? -8.389 -2.231 -8.763 1.00 94.94 90 GLU A N 1
ATOM 718 C CA . GLU A 1 90 ? -7.469 -1.540 -9.656 1.00 94.94 90 GLU A CA 1
ATOM 719 C C . GLU A 1 90 ? -8.126 -0.351 -10.375 1.00 94.94 90 GLU A C 1
ATOM 721 O O . GLU A 1 90 ? -9.331 -0.339 -10.614 1.00 94.94 90 GLU A O 1
ATOM 726 N N . TRP A 1 91 ? -7.311 0.643 -10.725 1.00 94.81 91 TRP A N 1
ATOM 727 C CA . TRP A 1 91 ? -7.714 1.807 -11.521 1.00 94.81 91 TRP A CA 1
ATOM 728 C C . TRP A 1 91 ? -6.638 2.129 -12.558 1.00 94.81 91 TRP A C 1
ATOM 730 O O . TRP A 1 91 ? -5.462 1.838 -12.342 1.00 94.81 91 TRP A O 1
ATOM 740 N N . THR A 1 92 ? -7.007 2.734 -13.677 1.00 93.88 92 THR A N 1
ATOM 741 C CA . THR A 1 92 ? -6.100 3.031 -14.797 1.00 93.88 92 THR A CA 1
ATOM 742 C C . THR A 1 92 ? -5.875 4.535 -14.918 1.00 93.88 92 THR A C 1
ATOM 744 O O . THR A 1 92 ? -4.728 5.009 -14.986 1.00 93.88 92 THR A O 1
ATOM 747 N N . ASP A 1 93 ? -6.973 5.286 -14.883 1.00 89.75 93 ASP A N 1
ATOM 748 C CA . ASP A 1 93 ? -7.019 6.740 -14.985 1.00 89.75 93 ASP A CA 1
ATOM 749 C C . ASP A 1 93 ? -8.083 7.349 -14.049 1.00 89.75 93 ASP A C 1
ATOM 751 O O . ASP A 1 93 ? -8.604 6.678 -13.161 1.00 89.75 93 ASP A O 1
ATOM 755 N N . GLY A 1 94 ? -8.308 8.660 -14.168 1.00 82.44 94 GLY A N 1
ATOM 756 C CA . GLY A 1 94 ? -9.259 9.391 -13.327 1.00 82.44 94 GLY A CA 1
ATOM 757 C C . GLY A 1 94 ? -10.716 9.325 -13.795 1.00 82.44 94 GLY A C 1
ATOM 758 O O . GLY A 1 94 ? -11.548 9.956 -13.151 1.00 82.44 94 GLY A O 1
ATOM 759 N N . GLU A 1 95 ? -11.000 8.631 -14.901 1.00 84.69 95 GLU A N 1
ATOM 760 C CA . GLU A 1 95 ? -12.345 8.439 -15.463 1.00 84.69 95 GLU A CA 1
ATOM 761 C C . GLU A 1 95 ? -12.917 7.055 -15.126 1.00 84.69 95 GLU A C 1
ATOM 763 O O . GLU A 1 95 ? -14.117 6.825 -15.269 1.00 84.69 95 GLU A O 1
ATOM 768 N N . ASP A 1 96 ? -12.071 6.129 -14.671 1.00 69.75 96 ASP A N 1
ATOM 769 C CA . ASP A 1 96 ? -12.531 4.918 -14.003 1.00 69.75 96 ASP A CA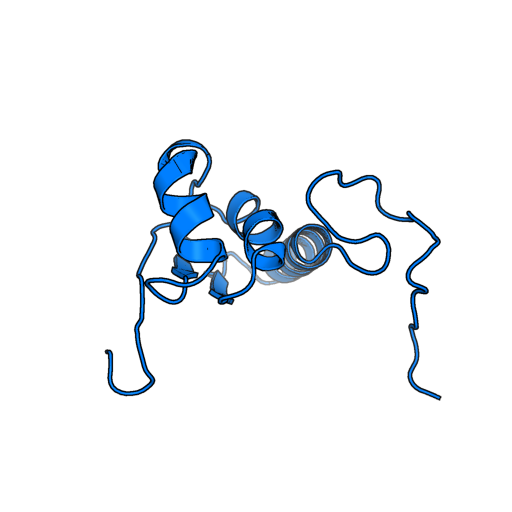 1
ATOM 770 C C . ASP A 1 96 ? -13.360 5.308 -12.755 1.00 69.75 96 ASP A C 1
ATOM 772 O O . ASP A 1 96 ? -12.973 6.230 -12.037 1.00 69.75 96 ASP A O 1
ATOM 776 N N . PHE A 1 97 ? -14.456 4.569 -12.502 1.00 59.19 97 PHE A N 1
ATOM 777 C CA . PHE A 1 97 ? -15.496 4.705 -11.447 1.00 59.19 97 PHE A CA 1
ATOM 778 C C . PHE A 1 97 ? -16.817 5.382 -11.855 1.00 59.19 97 PHE A C 1
ATOM 780 O O . PHE A 1 97 ? -16.966 6.616 -11.721 1.00 59.19 97 PHE A O 1
#

Solvent-accessible surface area (backbone atoms only — not comparable to full-atom values): 5689 Å² total; per-residue (Å²): 133,84,76,94,74,62,56,77,81,52,68,80,75,85,54,93,74,39,61,40,44,54,52,54,26,62,50,47,55,53,50,51,62,55,41,62,77,79,42,96,73,75,52,77,46,77,41,37,49,56,62,47,46,49,29,43,58,69,39,46,68,76,16,40,35,31,26,25,55,96,27,56,21,27,57,51,41,70,78,42,50,86,66,40,52,28,47,75,51,70,39,83,60,90,78,63,130

Radius of gyration: 14.29 Å; Cα contacts (8 Å, |Δi|>4): 146; chains: 1; bounding box: 36×38×35 Å

pLDDT: mean 90.87, std 8.48, range [59.19, 97.88]

Sequence (97 aa):
RILPYHDFHTFSHGCTLCPPNMCKGKIIERIQATLAKEGKKRIIYLGDGGGDFCPSLKLGENDYMMPRKDFPVWDLICKNRQLLRAEVHEWTDGEDF

Organism: Taraxacum officinale (NCBI:txid50225)

Secondary structure (DSSP, 8-state):
--SS---SS---S--TTS-TT--HHHHHHHHHHHHHHH-----EEEE-SGGGHHHHTT--TT-EEEEBTTSHHHHHHHHTGGG--SEE--BSSSS--